Protein AF-A0AAV8YV19-F1 (afdb_monomer_lite)

Radius of gyration: 11.73 Å; chains: 1; bounding box: 25×28×35 Å

Organism: NCBI:txid1265417

pLDDT: mean 84.12, std 12.33, range [35.62, 93.25]

Sequence (69 aa):
VYKLGLNHTVANNPECQNAPQNKTGLCTLLHKCPQVHPDLKDVRVYEKYFCALEGYAGVCCPKEENTTN

Secondary structure (DSSP, 8-state):
--B--TT---S---EES-SGGG--EEEEEGGG-GGGTTT-SSHHHHHHHEEEETTEEEEEEEPP-----

Foldseek 3Di:
DAAQQPVHDAPAFDWDQQEPPSAIFTWDRPVVAVVCVVVPPDPVSLVSQWDQGPRHTTGGHHDPPDDDD

Structure (mmCIF, N/CA/C/O backbone):
data_AF-A0AAV8YV19-F1
#
_entry.id   AF-A0AAV8YV19-F1
#
loop_
_atom_site.group_PDB
_atom_site.id
_atom_site.type_symbol
_atom_site.label_atom_id
_atom_site.label_alt_id
_atom_site.label_comp_id
_atom_site.label_asym_id
_atom_site.label_entity_id
_atom_site.label_seq_id
_atom_site.pdbx_PDB_ins_code
_atom_site.Cartn_x
_atom_site.Cartn_y
_atom_site.Cartn_z
_atom_site.occupancy
_atom_site.B_iso_or_equiv
_atom_site.auth_seq_id
_atom_site.auth_comp_id
_atom_site.auth_asym_id
_atom_site.auth_atom_id
_atom_site.pdbx_PDB_model_num
ATOM 1 N N . VAL A 1 1 ? -1.187 -6.488 -14.740 1.00 73.81 1 VAL A N 1
ATOM 2 C CA . VAL A 1 1 ? -0.577 -7.277 -13.640 1.00 73.81 1 VAL A CA 1
ATOM 3 C C . VAL A 1 1 ? 0.446 -6.391 -12.944 1.00 73.81 1 VAL A C 1
ATOM 5 O O . VAL A 1 1 ? 1.274 -5.826 -13.646 1.00 73.81 1 VAL A O 1
ATOM 8 N N . TYR A 1 2 ? 0.363 -6.228 -11.620 1.00 83.44 2 TYR A N 1
ATOM 9 C CA . TYR A 1 2 ? 1.268 -5.383 -10.823 1.00 83.44 2 TYR A CA 1
ATOM 10 C C . TYR A 1 2 ? 2.277 -6.241 -10.044 1.00 83.44 2 TYR A C 1
ATOM 12 O O . TYR A 1 2 ? 1.941 -7.344 -9.615 1.00 83.44 2 TYR A O 1
ATOM 20 N N . LYS A 1 3 ? 3.511 -5.756 -9.857 1.00 87.12 3 LYS A N 1
ATOM 21 C CA . LYS A 1 3 ? 4.564 -6.464 -9.096 1.00 87.12 3 LYS A CA 1
ATOM 22 C C . LYS A 1 3 ? 4.506 -6.117 -7.599 1.00 87.12 3 LYS A C 1
ATOM 24 O O . LYS A 1 3 ? 4.143 -5.004 -7.249 1.00 87.12 3 LYS A O 1
ATOM 29 N N . LEU A 1 4 ? 4.939 -7.018 -6.711 1.00 83.75 4 LEU A N 1
ATOM 30 C CA . LEU A 1 4 ? 4.903 -6.795 -5.248 1.00 83.75 4 LEU A CA 1
ATOM 31 C C . LEU A 1 4 ? 5.959 -5.807 -4.713 1.00 83.75 4 LEU A C 1
ATOM 33 O O . LEU A 1 4 ? 5.808 -5.282 -3.614 1.00 83.75 4 LEU A O 1
ATOM 37 N N . GLY A 1 5 ? 7.048 -5.581 -5.455 1.00 85.06 5 GLY A N 1
ATOM 38 C CA . GLY A 1 5 ? 8.053 -4.572 -5.098 1.00 85.06 5 GLY A CA 1
ATOM 39 C C . GLY A 1 5 ? 8.828 -4.833 -3.797 1.00 85.06 5 GLY A C 1
ATOM 40 O O . GLY A 1 5 ? 9.339 -3.885 -3.226 1.00 85.06 5 GLY A O 1
ATOM 41 N N . LEU A 1 6 ? 8.948 -6.081 -3.316 1.00 85.06 6 LEU A N 1
ATOM 42 C CA . LEU A 1 6 ? 9.587 -6.413 -2.021 1.00 85.06 6 LEU A CA 1
ATOM 43 C C . LEU A 1 6 ? 11.016 -5.857 -1.841 1.00 85.06 6 LEU A C 1
ATOM 45 O O . LEU A 1 6 ? 11.410 -5.547 -0.725 1.00 85.06 6 LEU A O 1
ATOM 49 N N . ASN A 1 7 ? 11.764 -5.703 -2.939 1.00 84.88 7 ASN A N 1
ATOM 50 C CA . ASN A 1 7 ? 13.124 -5.145 -2.957 1.00 84.88 7 ASN A CA 1
ATOM 51 C C . 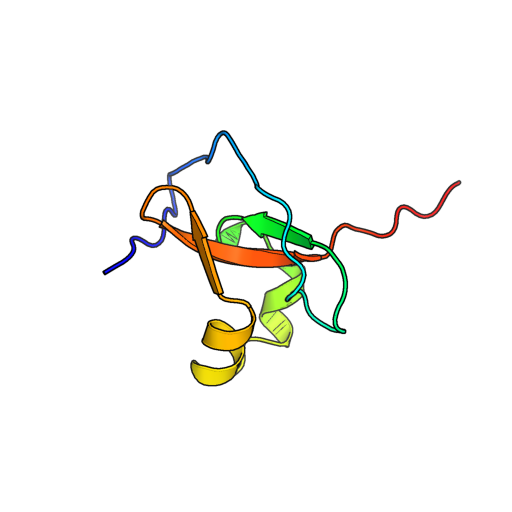ASN A 1 7 ? 13.191 -3.781 -3.661 1.00 84.88 7 ASN A C 1
ATOM 53 O O . ASN A 1 7 ? 14.251 -3.378 -4.135 1.00 84.88 7 ASN A O 1
ATOM 57 N N . HIS A 1 8 ? 12.051 -3.108 -3.817 1.00 82.19 8 HIS A N 1
ATOM 58 C CA . HIS A 1 8 ? 11.969 -1.829 -4.502 1.00 82.19 8 HIS A CA 1
ATOM 59 C C . HIS A 1 8 ? 11.649 -0.709 -3.519 1.00 82.19 8 HIS A C 1
ATOM 61 O O . HIS A 1 8 ? 10.854 -0.872 -2.592 1.00 82.19 8 HIS A O 1
ATOM 67 N N . THR A 1 9 ? 12.258 0.443 -3.760 1.00 80.62 9 THR A N 1
ATOM 68 C CA . THR A 1 9 ? 11.932 1.689 -3.077 1.00 80.62 9 THR A CA 1
ATOM 69 C C . THR A 1 9 ? 11.284 2.588 -4.106 1.00 80.62 9 THR A C 1
ATOM 71 O O . THR A 1 9 ? 11.858 2.819 -5.167 1.00 80.62 9 THR A O 1
ATOM 74 N N . VAL A 1 10 ? 10.086 3.067 -3.801 1.00 78.50 10 VAL A N 1
ATOM 75 C CA . VAL A 1 10 ? 9.356 3.978 -4.681 1.00 78.50 10 VAL A CA 1
ATOM 76 C C . VAL A 1 10 ? 9.779 5.397 -4.337 1.00 78.50 10 VAL A C 1
ATOM 78 O O . VAL A 1 10 ? 9.854 5.733 -3.156 1.00 78.50 10 VAL A O 1
ATOM 81 N N . ALA A 1 11 ? 10.088 6.211 -5.343 1.00 76.88 11 ALA A N 1
ATOM 82 C CA . ALA A 1 11 ? 10.543 7.584 -5.126 1.00 76.88 11 ALA A CA 1
ATOM 83 C C . ALA A 1 11 ? 9.386 8.540 -4.796 1.00 76.88 11 ALA A C 1
ATOM 85 O O . ALA A 1 11 ? 9.581 9.510 -4.069 1.00 76.88 11 ALA A O 1
ATOM 86 N N . ASN A 1 12 ? 8.190 8.253 -5.317 1.00 84.19 12 ASN A N 1
ATOM 87 C CA . ASN A 1 12 ? 7.008 9.087 -5.152 1.00 84.19 12 ASN A CA 1
ATOM 88 C C . ASN A 1 12 ? 5.863 8.294 -4.528 1.00 84.19 12 ASN A C 1
ATOM 90 O O . ASN A 1 12 ? 5.443 7.264 -5.051 1.00 84.19 12 ASN A O 1
ATOM 94 N N . ASN A 1 13 ? 5.312 8.824 -3.439 1.00 88.81 13 ASN A N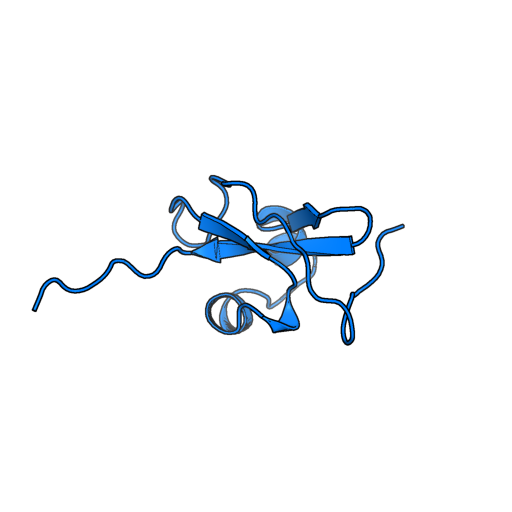 1
ATOM 95 C CA . ASN A 1 13 ? 4.137 8.288 -2.765 1.00 88.81 13 ASN A CA 1
ATOM 96 C C . ASN A 1 13 ? 2.983 9.287 -2.939 1.00 88.81 13 ASN A C 1
ATOM 98 O O . ASN A 1 13 ? 2.882 10.223 -2.146 1.00 88.81 13 ASN A O 1
ATOM 102 N N . PRO A 1 14 ? 2.143 9.159 -3.983 1.00 90.88 14 PRO A N 1
ATOM 103 C CA . PRO A 1 14 ? 1.039 10.088 -4.195 1.00 90.88 14 PRO A CA 1
ATOM 104 C C . PRO A 1 14 ? 0.008 9.977 -3.069 1.00 90.88 14 PRO A C 1
ATOM 106 O O . PRO A 1 14 ? -0.181 8.909 -2.478 1.00 90.88 14 PRO A O 1
ATOM 109 N N . GLU A 1 15 ? -0.679 11.083 -2.788 1.00 92.62 15 GLU A N 1
ATOM 110 C CA . GLU A 1 15 ? -1.792 11.083 -1.843 1.00 92.62 15 GLU A CA 1
ATOM 111 C C . GLU A 1 15 ? -2.958 10.235 -2.357 1.00 92.62 15 GLU A C 1
ATOM 113 O O . GLU A 1 15 ? -3.209 10.128 -3.559 1.00 92.62 15 GLU A O 1
ATOM 118 N N . CYS A 1 16 ? -3.682 9.622 -1.428 1.00 91.06 16 CYS A N 1
ATOM 119 C CA . CYS A 1 16 ? -4.841 8.787 -1.713 1.00 91.06 16 CYS A CA 1
ATOM 120 C C . CYS A 1 16 ? -5.899 8.966 -0.617 1.00 91.06 16 CYS A C 1
ATOM 122 O O . CYS A 1 16 ? -5.575 9.326 0.511 1.00 91.06 16 CYS A O 1
ATOM 124 N N . GLN A 1 17 ? -7.172 8.735 -0.944 1.00 89.06 17 GLN A N 1
ATOM 125 C CA . GLN A 1 17 ? -8.309 8.984 -0.036 1.00 89.06 17 GLN A CA 1
ATOM 126 C C . GLN A 1 17 ? -8.960 7.700 0.499 1.00 89.06 17 GLN A C 1
ATOM 128 O O . GLN A 1 17 ? -9.929 7.753 1.250 1.00 89.06 17 GLN A O 1
ATOM 133 N N . ASN A 1 18 ? -8.415 6.544 0.121 1.00 86.69 18 ASN A N 1
ATOM 134 C CA . ASN A 1 18 ? -8.990 5.235 0.418 1.00 86.69 18 ASN A CA 1
ATOM 135 C C . ASN A 1 18 ? -8.186 4.501 1.497 1.00 86.69 18 ASN A C 1
ATOM 137 O O . ASN A 1 18 ? -8.044 3.285 1.426 1.00 86.69 18 ASN A O 1
ATOM 141 N N . ALA A 1 19 ? -7.583 5.207 2.455 1.00 84.81 19 ALA A N 1
ATOM 142 C CA . ALA A 1 19 ? -6.976 4.529 3.594 1.00 84.81 19 ALA A CA 1
ATOM 143 C C . ALA A 1 19 ? -8.091 3.983 4.511 1.00 84.81 19 ALA A C 1
ATOM 145 O O . ALA A 1 19 ? -9.233 4.463 4.444 1.00 84.81 19 ALA A O 1
ATOM 146 N N . PRO A 1 20 ? -7.801 3.009 5.394 1.00 82.69 20 PRO A N 1
ATOM 147 C CA . PRO A 1 20 ? -8.742 2.608 6.432 1.00 82.69 20 PRO A CA 1
ATOM 148 C C . PRO A 1 20 ? -9.358 3.807 7.160 1.00 82.69 20 PRO A C 1
ATOM 150 O O . PRO A 1 20 ? -8.716 4.840 7.355 1.00 82.69 20 PRO A O 1
ATOM 153 N N . GLN A 1 21 ? -10.622 3.654 7.564 1.00 80.06 21 GLN A N 1
ATOM 154 C CA . GLN A 1 21 ? -11.416 4.707 8.213 1.00 80.06 21 GLN A CA 1
ATOM 155 C C . GLN A 1 21 ? -11.676 5.947 7.329 1.00 80.06 21 GLN A C 1
ATOM 157 O O . GLN A 1 21 ? -11.980 7.012 7.858 1.00 80.06 21 GLN A O 1
ATOM 162 N N . ASN A 1 22 ? -11.586 5.816 5.996 1.00 73.50 22 ASN A N 1
ATOM 163 C CA . ASN A 1 22 ? -11.751 6.916 5.032 1.00 73.50 22 ASN A CA 1
ATOM 164 C C . ASN A 1 22 ? -10.801 8.097 5.298 1.00 73.50 22 ASN A C 1
ATOM 166 O O . ASN A 1 22 ? -11.149 9.256 5.061 1.00 73.50 22 ASN A O 1
ATOM 170 N N . LYS A 1 23 ? -9.607 7.809 5.826 1.00 80.56 23 LYS A N 1
ATOM 171 C CA . LYS A 1 23 ? -8.572 8.821 6.039 1.00 80.56 23 LYS A CA 1
ATOM 172 C C . LYS A 1 23 ? -7.800 9.082 4.746 1.00 80.56 23 LYS A C 1
ATOM 174 O O . LYS A 1 23 ? -7.648 8.207 3.890 1.00 80.56 23 LYS A O 1
ATOM 179 N N . THR A 1 24 ? -7.247 10.286 4.641 1.00 88.69 24 THR A N 1
ATOM 180 C CA . THR A 1 24 ? -6.220 10.587 3.642 1.00 88.69 24 THR A CA 1
ATOM 181 C C . THR A 1 24 ? -4.932 9.847 3.999 1.00 88.69 24 THR A C 1
ATOM 183 O O . THR A 1 24 ? -4.513 9.797 5.158 1.00 88.69 24 THR A O 1
ATOM 186 N N . GLY A 1 25 ? -4.290 9.281 2.989 1.00 92.00 25 GLY A N 1
ATOM 187 C CA . GLY A 1 25 ? -3.089 8.479 3.114 1.00 92.00 25 GLY A CA 1
ATOM 188 C C . GLY A 1 25 ? -2.059 8.781 2.036 1.00 92.00 25 GLY A C 1
ATOM 189 O O . GLY A 1 25 ? -2.218 9.693 1.221 1.00 92.00 25 GLY A O 1
ATOM 190 N N . LEU A 1 26 ? -0.998 7.985 2.038 1.00 93.06 26 LEU A N 1
ATOM 191 C CA . LEU A 1 26 ? 0.011 7.935 0.989 1.00 93.06 26 LEU A CA 1
ATOM 192 C C . LEU A 1 26 ? 0.009 6.546 0.358 1.00 93.06 26 LEU A C 1
ATOM 194 O O . LEU A 1 26 ? 0.049 5.528 1.052 1.00 93.06 26 LEU A O 1
ATOM 198 N N . CYS A 1 27 ? -0.015 6.500 -0.969 1.00 92.94 27 CYS A N 1
ATOM 199 C CA . CYS A 1 27 ? 0.120 5.253 -1.701 1.00 92.94 27 CYS A CA 1
ATOM 200 C C . CYS A 1 27 ? 1.548 4.723 -1.539 1.00 92.94 27 CYS A C 1
ATOM 202 O O . CYS A 1 27 ? 2.513 5.384 -1.921 1.00 92.94 27 CYS A O 1
ATOM 204 N N . THR A 1 28 ? 1.697 3.534 -0.961 1.00 92.25 28 THR A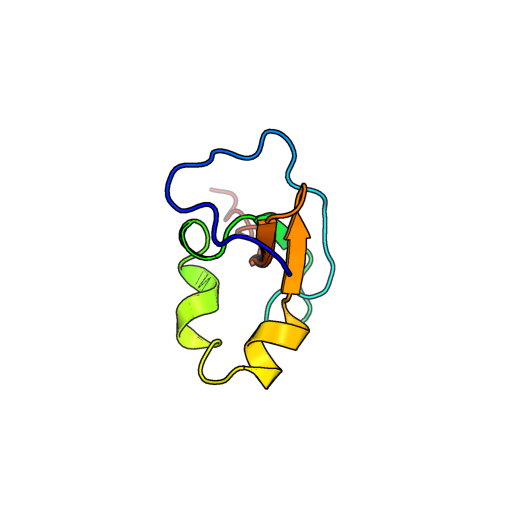 N 1
ATOM 205 C CA . THR A 1 28 ? 2.996 2.897 -0.707 1.00 92.25 28 THR A CA 1
ATOM 206 C C . THR A 1 28 ? 2.927 1.395 -0.954 1.00 92.25 28 THR A C 1
ATOM 208 O O . THR A 1 28 ? 1.854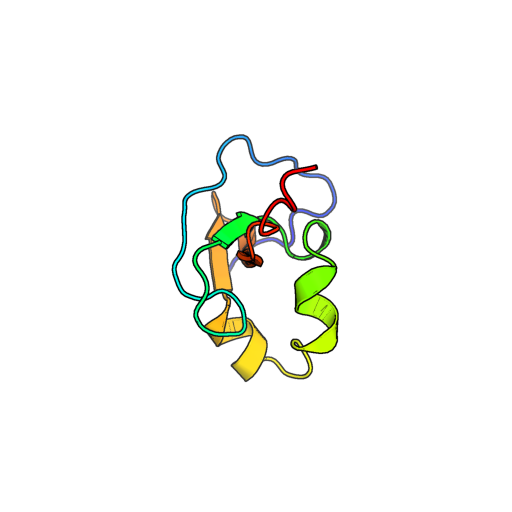 0.833 -1.157 1.00 92.25 28 THR A O 1
ATOM 211 N N . LEU A 1 29 ? 4.071 0.718 -0.952 1.00 91.50 29 LEU A N 1
ATOM 212 C CA . LEU A 1 29 ? 4.120 -0.734 -1.104 1.00 91.50 29 LEU A CA 1
ATOM 213 C C . LEU A 1 29 ? 3.503 -1.414 0.121 1.00 91.50 29 LEU A C 1
ATOM 215 O O . LEU A 1 29 ? 3.761 -1.017 1.255 1.00 91.50 29 LEU A O 1
ATOM 219 N N . LEU A 1 30 ? 2.742 -2.489 -0.097 1.00 88.81 30 LEU A N 1
ATOM 220 C CA . LEU A 1 30 ? 2.027 -3.203 0.969 1.00 88.81 30 LEU A CA 1
ATOM 221 C C . LEU A 1 30 ? 2.922 -3.577 2.166 1.00 88.81 30 LEU A C 1
ATOM 223 O O . LEU A 1 30 ? 2.537 -3.415 3.322 1.00 88.81 30 LEU A O 1
ATOM 227 N N . HIS A 1 31 ? 4.146 -4.035 1.902 1.00 87.38 31 HIS A N 1
ATOM 228 C CA . HIS A 1 31 ? 5.091 -4.427 2.950 1.00 87.38 31 HIS A CA 1
ATOM 229 C C . HIS A 1 31 ? 5.653 -3.236 3.757 1.00 87.38 31 HIS A C 1
ATOM 231 O O . HIS A 1 31 ? 6.215 -3.441 4.828 1.00 87.38 31 HIS A O 1
ATOM 237 N N . LYS A 1 32 ? 5.510 -1.999 3.261 1.00 89.19 32 LYS A N 1
ATOM 238 C CA . LYS A 1 32 ? 5.910 -0.758 3.946 1.00 89.19 32 LYS A CA 1
ATOM 239 C C . LYS A 1 32 ? 4.793 -0.160 4.807 1.00 89.19 32 LYS A C 1
ATOM 241 O O . LYS A 1 32 ? 5.059 0.790 5.531 1.00 89.19 32 LYS A O 1
ATOM 246 N N . CYS A 1 33 ? 3.575 -0.704 4.749 1.00 88.69 33 CYS A N 1
ATOM 247 C CA . CYS A 1 33 ? 2.433 -0.229 5.529 1.00 88.69 33 CYS A CA 1
ATOM 248 C C . CYS A 1 33 ? 1.870 -1.335 6.440 1.00 88.69 33 CYS A C 1
ATOM 250 O O . CYS A 1 33 ? 0.830 -1.918 6.135 1.00 88.69 33 CYS A O 1
ATOM 252 N N . PRO A 1 34 ? 2.524 -1.651 7.570 1.00 89.50 34 PRO A N 1
ATOM 253 C CA . PRO A 1 34 ? 2.020 -2.665 8.499 1.00 89.50 34 PRO A CA 1
ATOM 254 C C . PRO A 1 34 ? 0.674 -2.281 9.129 1.00 89.50 34 PRO A C 1
ATOM 256 O O . PRO A 1 34 ? -0.094 -3.156 9.515 1.00 89.50 34 PRO A O 1
ATOM 259 N N . GLN A 1 35 ? 0.351 -0.983 9.179 1.00 86.38 35 GLN A N 1
ATOM 260 C CA . GLN A 1 35 ? -0.886 -0.459 9.766 1.00 86.38 35 GLN A CA 1
ATOM 261 C C . GLN A 1 35 ? -2.155 -1.004 9.097 1.00 86.38 35 GLN A C 1
ATOM 263 O O . GLN A 1 35 ? -3.170 -1.155 9.766 1.00 86.38 35 GLN A O 1
ATOM 268 N N . VAL A 1 36 ? -2.102 -1.322 7.798 1.00 87.38 36 VAL A N 1
ATOM 269 C CA . VAL A 1 36 ? -3.266 -1.851 7.066 1.00 87.38 36 VAL A CA 1
ATOM 270 C C . VAL A 1 36 ? -3.366 -3.376 7.138 1.00 87.38 36 VAL A C 1
ATOM 272 O O . VAL A 1 36 ? -4.410 -3.933 6.812 1.00 87.38 36 VAL A O 1
ATOM 275 N N . HIS A 1 37 ? -2.310 -4.084 7.564 1.00 88.81 37 HIS A N 1
ATOM 276 C CA . HIS A 1 37 ? -2.295 -5.556 7.599 1.00 88.81 37 HIS A CA 1
ATOM 277 C C . HIS A 1 37 ? -3.441 -6.164 8.430 1.00 88.81 37 HIS A C 1
ATOM 279 O O . HIS A 1 37 ? -4.013 -7.148 7.963 1.00 88.81 37 HIS A O 1
ATOM 285 N N . PRO A 1 38 ? -3.849 -5.601 9.589 1.00 89.19 38 PRO A N 1
ATOM 286 C CA . PRO A 1 38 ? -4.989 -6.116 10.356 1.00 89.19 38 PRO A CA 1
ATOM 287 C C . PRO A 1 38 ? -6.333 -6.067 9.610 1.00 89.19 38 PRO A C 1
ATOM 289 O O . PRO A 1 38 ? -7.210 -6.897 9.869 1.00 89.19 38 PRO A O 1
ATOM 292 N N . ASP A 1 39 ? -6.491 -5.116 8.684 1.00 85.50 39 ASP A N 1
ATOM 293 C CA . ASP A 1 39 ? -7.714 -4.925 7.901 1.00 85.50 39 ASP A CA 1
ATOM 294 C C . ASP A 1 39 ? -7.729 -5.779 6.625 1.00 85.50 39 ASP A C 1
ATOM 296 O O . ASP A 1 39 ? -8.795 -6.146 6.132 1.00 85.50 39 ASP A O 1
ATOM 300 N N . LEU A 1 40 ? -6.557 -6.147 6.100 1.00 86.25 40 LEU A N 1
ATOM 301 C CA . LEU A 1 40 ? -6.380 -6.918 4.864 1.00 86.25 40 LEU A CA 1
ATOM 302 C C . LEU A 1 40 ? -6.660 -8.419 5.049 1.00 86.25 40 LEU A C 1
ATOM 304 O O . LEU A 1 40 ? -5.797 -9.268 4.836 1.00 86.25 40 LEU A O 1
ATOM 308 N N . LYS A 1 41 ? -7.891 -8.755 5.437 1.00 87.75 41 LYS A N 1
ATOM 309 C CA . LYS A 1 41 ? -8.322 -10.142 5.686 1.00 87.75 41 LYS A CA 1
ATOM 310 C C . LYS A 1 41 ? -8.691 -10.909 4.419 1.00 87.75 41 LYS A C 1
ATOM 312 O O . LYS A 1 41 ? -8.660 -12.137 4.420 1.00 87.75 41 LYS A O 1
ATOM 317 N N . ASP A 1 42 ? -9.044 -10.198 3.354 1.00 89.25 42 ASP A N 1
ATOM 318 C CA . ASP A 1 42 ? -9.410 -10.785 2.071 1.00 89.25 42 ASP A CA 1
ATOM 319 C C . ASP A 1 42 ? -9.083 -9.853 0.895 1.00 89.25 42 ASP A C 1
ATOM 321 O O . ASP A 1 42 ? -8.801 -8.661 1.058 1.00 89.25 42 ASP A O 1
ATOM 325 N N . VAL A 1 43 ? -9.130 -10.418 -0.315 1.00 89.12 43 VAL A N 1
ATOM 326 C CA . VAL A 1 43 ? -8.777 -9.718 -1.557 1.00 89.12 43 VAL A CA 1
ATOM 327 C C . VAL A 1 43 ? -9.691 -8.527 -1.859 1.00 89.12 43 VAL A C 1
ATOM 329 O O . VAL A 1 43 ? -9.227 -7.536 -2.410 1.00 89.12 43 VAL A O 1
ATOM 332 N N . ARG A 1 44 ? -10.966 -8.564 -1.453 1.00 91.31 44 ARG A N 1
ATOM 333 C CA . ARG A 1 44 ? -11.908 -7.463 -1.698 1.00 91.31 44 ARG A CA 1
ATOM 334 C C . ARG A 1 44 ? -11.580 -6.272 -0.811 1.00 91.31 44 ARG A C 1
ATOM 336 O O . ARG A 1 44 ? -11.748 -5.132 -1.231 1.00 91.31 44 ARG A O 1
ATOM 343 N N . VAL A 1 45 ? -11.121 -6.512 0.418 1.00 89.44 45 VAL A N 1
ATOM 344 C CA . VAL A 1 45 ? -10.641 -5.433 1.293 1.00 89.44 45 VAL A CA 1
ATOM 345 C C . VAL A 1 45 ? -9.334 -4.852 0.759 1.00 89.44 45 VAL A C 1
ATOM 347 O O . VAL A 1 45 ? -9.187 -3.634 0.717 1.00 89.44 45 VAL A O 1
ATOM 350 N N . TYR A 1 46 ? -8.431 -5.699 0.263 1.00 90.25 46 TYR A N 1
ATOM 351 C CA . TYR A 1 46 ? -7.225 -5.243 -0.426 1.00 90.25 46 TYR A CA 1
ATOM 352 C C . TYR A 1 46 ? -7.532 -4.333 -1.620 1.00 90.25 46 TYR A C 1
ATOM 354 O O . TYR A 1 46 ? -6.955 -3.253 -1.725 1.00 90.25 46 TYR A O 1
ATOM 362 N N . GLU A 1 47 ? -8.475 -4.720 -2.479 1.00 91.31 47 GLU A N 1
ATOM 363 C CA . GLU A 1 47 ? -8.877 -3.933 -3.651 1.00 91.31 47 GLU A CA 1
ATOM 364 C C . GLU A 1 47 ? -9.424 -2.547 -3.287 1.00 91.31 47 GLU A C 1
ATOM 366 O O . GLU A 1 47 ? -9.206 -1.596 -4.033 1.00 91.31 47 GLU A O 1
ATOM 371 N N . LYS A 1 48 ? -10.075 -2.392 -2.126 1.00 90.69 48 LYS A N 1
ATOM 372 C CA . LYS A 1 48 ? -10.548 -1.077 -1.655 1.00 90.69 48 LYS A CA 1
ATOM 373 C C . LYS A 1 48 ? -9.401 -0.119 -1.356 1.00 90.69 48 LYS A C 1
ATOM 375 O O . LYS A 1 48 ? -9.514 1.073 -1.629 1.00 90.69 48 LYS A O 1
ATOM 380 N N . TYR A 1 49 ? -8.317 -0.638 -0.790 1.00 91.44 49 TYR A N 1
ATOM 381 C CA . TYR A 1 49 ? -7.145 0.151 -0.412 1.00 91.44 49 TYR A CA 1
ATOM 382 C C . TYR A 1 49 ? -6.093 0.192 -1.520 1.00 91.44 49 TYR A C 1
ATOM 384 O O . TYR A 1 49 ? -5.085 0.880 -1.374 1.00 91.44 49 TYR A O 1
ATOM 392 N N . PHE A 1 50 ? -6.300 -0.544 -2.612 1.00 92.25 50 PHE A N 1
ATOM 393 C CA . PHE A 1 50 ? -5.340 -0.682 -3.693 1.00 92.25 50 PHE A CA 1
ATOM 394 C C . PHE A 1 50 ? -5.016 0.663 -4.342 1.00 92.25 50 PHE A C 1
ATOM 396 O O . PHE A 1 50 ? -5.892 1.477 -4.639 1.00 92.25 50 PHE A O 1
ATOM 403 N N . CYS A 1 51 ? -3.736 0.858 -4.636 1.00 92.00 51 CYS A N 1
ATOM 404 C CA . CYS A 1 51 ? -3.277 1.938 -5.487 1.00 92.00 51 CYS A CA 1
ATOM 405 C C . CYS A 1 51 ? -2.153 1.440 -6.401 1.00 92.00 51 CYS A C 1
ATOM 407 O O . CYS A 1 51 ? -1.299 0.639 -6.012 1.00 92.00 51 CYS A O 1
ATOM 409 N N . ALA A 1 52 ? -2.167 1.906 -7.648 1.00 90.12 52 ALA A N 1
ATOM 410 C CA . ALA A 1 52 ? -1.124 1.599 -8.612 1.00 90.12 52 ALA A CA 1
ATOM 411 C C . ALA A 1 52 ? 0.067 2.530 -8.384 1.00 90.12 52 ALA A C 1
ATOM 413 O O . ALA A 1 52 ? -0.086 3.750 -8.416 1.00 90.12 52 ALA A O 1
ATOM 414 N N . LEU A 1 53 ? 1.251 1.955 -8.190 1.00 89.31 53 LEU A N 1
ATOM 415 C CA . LEU A 1 53 ? 2.442 2.710 -7.822 1.00 89.31 53 LEU A CA 1
ATOM 416 C C . LEU A 1 53 ? 3.589 2.346 -8.762 1.00 89.31 53 LEU A C 1
ATOM 418 O O . LEU A 1 53 ? 4.245 1.335 -8.558 1.00 89.31 53 LEU A O 1
ATOM 422 N N . GLU A 1 54 ? 3.777 3.107 -9.843 1.00 86.25 54 GLU A N 1
ATOM 423 C CA . GLU A 1 54 ? 4.850 2.876 -10.834 1.00 86.25 54 GLU A CA 1
ATOM 424 C C . GLU A 1 54 ? 4.893 1.429 -11.390 1.00 86.25 54 GLU A C 1
ATOM 426 O O . GLU A 1 54 ? 5.950 0.849 -11.626 1.00 86.25 54 GLU A O 1
ATOM 431 N N . GLY A 1 55 ? 3.725 0.800 -11.583 1.00 87.88 55 GLY A N 1
ATOM 432 C CA . GLY A 1 55 ? 3.625 -0.602 -12.031 1.00 87.88 55 GLY A CA 1
ATOM 433 C C . GLY A 1 55 ? 3.748 -1.646 -10.909 1.00 87.88 55 GLY A C 1
ATOM 434 O O . GLY A 1 55 ? 3.664 -2.854 -11.164 1.00 87.88 55 GLY A O 1
ATOM 435 N N . TYR A 1 56 ? 3.860 -1.199 -9.661 1.00 89.94 56 TYR A N 1
ATOM 436 C CA . TYR A 1 56 ? 3.802 -2.019 -8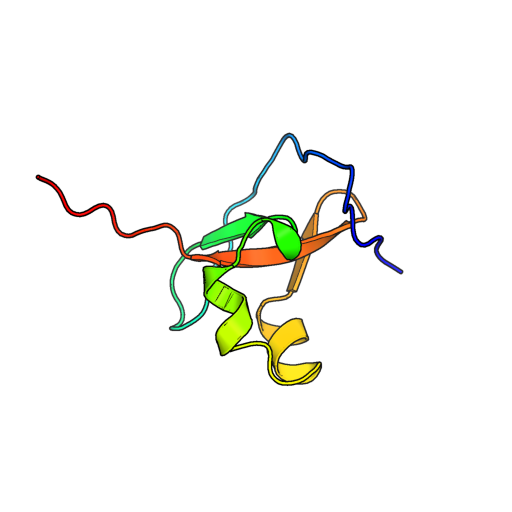.458 1.00 89.94 56 TYR A CA 1
ATOM 437 C C . TYR A 1 56 ? 2.434 -1.970 -7.781 1.00 89.94 56 TYR A C 1
ATOM 439 O O . TYR A 1 56 ? 1.628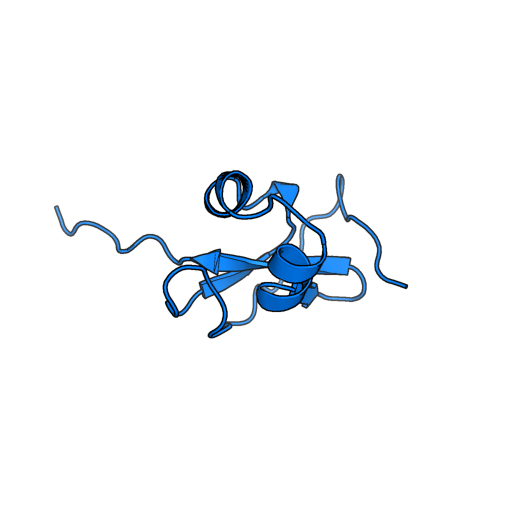 -1.055 -7.971 1.00 89.94 56 TYR A O 1
ATOM 447 N N . ALA A 1 57 ? 2.191 -3.014 -6.998 1.00 89.56 57 ALA A N 1
ATOM 448 C CA . ALA A 1 57 ? 1.003 -3.217 -6.203 1.00 89.56 57 ALA A CA 1
ATOM 449 C C . ALA A 1 57 ? 1.161 -2.461 -4.877 1.00 89.56 57 ALA A C 1
ATOM 451 O O . ALA A 1 57 ? 1.930 -2.874 -4.002 1.00 89.56 57 ALA A O 1
ATOM 452 N N . GLY A 1 58 ? 0.461 -1.337 -4.753 1.00 92.25 58 GLY A N 1
ATOM 453 C CA . GLY A 1 58 ? 0.471 -0.493 -3.568 1.00 92.25 58 GLY A CA 1
ATOM 454 C C . GLY A 1 58 ? -0.834 -0.557 -2.782 1.00 92.25 58 GLY A C 1
ATOM 455 O O . GLY A 1 58 ? -1.846 -1.089 -3.244 1.00 92.25 58 GLY A O 1
ATOM 456 N N . VAL A 1 59 ? -0.790 0.009 -1.582 1.00 93.12 59 VAL A N 1
ATOM 457 C CA . VAL A 1 59 ? -1.942 0.270 -0.721 1.00 93.12 59 VAL A CA 1
ATOM 458 C C . VAL A 1 59 ? -1.915 1.713 -0.236 1.00 93.12 59 VAL A C 1
ATOM 460 O O . VAL A 1 59 ? -0.847 2.291 -0.015 1.00 93.12 59 VAL A O 1
ATOM 463 N N . CYS A 1 60 ? -3.097 2.288 -0.056 1.00 93.25 60 CYS A N 1
ATOM 464 C CA . CYS A 1 60 ? -3.269 3.584 0.566 1.00 93.25 60 CYS A CA 1
ATOM 465 C C . CYS A 1 60 ? -3.011 3.463 2.070 1.00 93.25 60 CYS A C 1
ATOM 467 O O . CYS A 1 60 ? -3.849 2.970 2.825 1.00 93.25 60 CYS A O 1
ATOM 469 N N . CYS A 1 61 ? -1.819 3.869 2.495 1.00 91.38 61 CYS A N 1
ATOM 470 C CA . CYS A 1 61 ? -1.412 3.814 3.889 1.00 91.38 61 CYS A CA 1
ATOM 471 C C . CYS A 1 61 ? -1.875 5.078 4.614 1.00 91.38 61 CYS A C 1
ATOM 473 O O . CYS A 1 61 ? -1.590 6.166 4.109 1.00 91.38 61 CYS A O 1
ATOM 475 N N . PRO A 1 62 ? -2.549 4.984 5.772 1.00 90.56 62 PRO A N 1
ATOM 476 C CA . PRO A 1 62 ? -2.894 6.160 6.562 1.00 90.56 62 PRO A CA 1
ATOM 477 C C . PRO A 1 62 ? -1.648 7.005 6.839 1.00 90.56 62 PRO A C 1
ATOM 479 O O . PRO A 1 62 ? -0.595 6.469 7.187 1.00 90.56 62 PRO A O 1
ATOM 482 N N . LYS A 1 63 ? -1.757 8.330 6.705 1.00 82.12 63 LYS A N 1
ATOM 483 C CA . LYS A 1 63 ? -0.766 9.207 7.334 1.00 82.12 63 LYS A CA 1
ATOM 484 C C . LYS A 1 63 ? -0.949 9.046 8.842 1.00 82.12 63 LYS A C 1
ATOM 486 O O . LYS A 1 63 ? -2.084 9.099 9.316 1.00 82.12 63 LYS A O 1
ATOM 491 N N . GLU A 1 64 ? 0.135 8.825 9.582 1.00 69.81 64 GLU A N 1
ATOM 492 C CA . GLU A 1 64 ? 0.068 8.947 11.037 1.00 69.81 64 GLU A CA 1
ATOM 493 C C . GLU A 1 64 ? -0.458 10.357 11.338 1.00 69.81 64 GLU A C 1
ATOM 495 O O . GLU A 1 64 ? 0.110 11.351 10.877 1.00 69.81 64 GLU A O 1
ATOM 500 N N . GLU A 1 65 ? -1.595 10.454 12.033 1.00 55.19 65 GLU A N 1
ATOM 501 C CA . GLU A 1 65 ? -1.978 11.710 12.670 1.00 55.19 65 GLU A CA 1
ATOM 502 C C . GLU A 1 65 ? -0.895 11.968 13.710 1.00 55.19 65 GLU A C 1
ATOM 504 O O . GLU A 1 65 ? -0.923 11.383 14.789 1.00 55.19 65 GLU A O 1
ATOM 509 N N . ASN A 1 66 ? 0.122 12.751 13.348 1.00 46.09 66 ASN A N 1
ATOM 510 C CA . ASN A 1 66 ? 1.147 13.172 14.285 1.00 46.09 66 ASN A CA 1
ATOM 511 C C . ASN A 1 66 ? 0.452 13.806 15.491 1.00 46.09 66 ASN A C 1
ATOM 513 O O . ASN A 1 66 ? -0.073 14.916 15.413 1.00 46.09 66 ASN A O 1
ATOM 517 N N . THR A 1 67 ? 0.481 13.079 16.604 1.00 44.03 67 THR A N 1
ATOM 518 C CA . THR A 1 67 ? 0.460 13.611 17.955 1.00 44.03 67 THR A CA 1
ATOM 519 C C . THR A 1 67 ? 1.446 14.773 18.001 1.00 44.03 67 THR A C 1
ATOM 521 O O . THR A 1 67 ? 2.660 14.570 17.988 1.00 44.03 67 THR A O 1
ATOM 524 N N . THR A 1 68 ? 0.933 15.999 18.009 1.00 39.47 68 THR A N 1
ATOM 525 C CA . THR A 1 68 ? 1.705 17.168 18.423 1.00 39.47 68 THR A CA 1
ATOM 526 C C . THR A 1 68 ? 2.063 16.957 19.895 1.00 39.47 68 THR A C 1
ATOM 528 O O . THR A 1 68 ? 1.189 17.068 20.753 1.00 39.47 68 THR A O 1
ATOM 531 N N . ASN A 1 69 ? 3.313 16.578 20.173 1.00 35.62 69 ASN A N 1
ATOM 532 C CA . ASN A 1 69 ? 3.940 16.839 21.472 1.00 35.62 69 ASN A CA 1
ATOM 533 C C . ASN A 1 69 ? 4.381 18.302 21.525 1.00 35.62 69 ASN A C 1
ATOM 535 O O . ASN A 1 69 ? 4.864 18.794 20.477 1.00 35.62 69 ASN A O 1
#